Protein AF-A0A960J7N2-F1 (afdb_monomer_lite)

Radius of gyration: 16.02 Å; chains: 1; bounding box: 41×25×44 Å

Structure (mmCIF, N/CA/C/O backbone):
data_AF-A0A960J7N2-F1
#
_entry.id   AF-A0A960J7N2-F1
#
loop_
_atom_site.group_PDB
_atom_site.id
_atom_site.type_symbol
_atom_site.label_atom_id
_atom_site.label_alt_id
_atom_site.label_comp_id
_atom_site.label_asym_id
_atom_site.label_entity_id
_atom_site.label_seq_id
_atom_site.pdbx_PDB_ins_code
_atom_site.Cartn_x
_atom_site.Cartn_y
_atom_site.Cartn_z
_atom_site.occupancy
_atom_site.B_iso_or_equiv
_atom_site.auth_seq_id
_atom_site.auth_comp_id
_atom_site.auth_asym_id
_atom_site.auth_atom_id
_atom_site.pdbx_PDB_model_num
ATOM 1 N N . GLU A 1 1 ? -12.079 1.549 -22.082 1.00 34.19 1 GLU A N 1
ATOM 2 C CA . GLU A 1 1 ? -10.638 1.866 -22.117 1.00 34.19 1 GLU A CA 1
ATOM 3 C C . GLU A 1 1 ? -10.158 2.110 -20.689 1.00 34.19 1 GLU A C 1
ATOM 5 O O . GLU A 1 1 ? -10.505 3.106 -20.062 1.00 34.19 1 GLU A O 1
ATOM 10 N N . SER A 1 2 ? -9.536 1.097 -20.089 1.00 41.75 2 SER A N 1
ATOM 11 C CA . SER A 1 2 ? -9.032 1.125 -18.715 1.00 41.75 2 SER A CA 1
ATOM 12 C C . SER A 1 2 ? -7.658 1.785 -18.716 1.00 41.75 2 SER A C 1
ATOM 14 O O . SER A 1 2 ? -6.730 1.233 -19.296 1.00 41.75 2 SER A O 1
ATOM 16 N N . GLY A 1 3 ? -7.564 2.968 -18.104 1.00 43.56 3 GLY A N 1
ATOM 17 C CA . GLY A 1 3 ? -6.354 3.782 -17.963 1.00 43.56 3 GLY A CA 1
ATOM 18 C C . GLY A 1 3 ? -5.251 3.132 -17.134 1.00 43.56 3 GLY A C 1
ATOM 19 O O . GLY A 1 3 ? -4.901 3.652 -16.086 1.00 43.56 3 GLY A O 1
ATOM 20 N N . GLN A 1 4 ? -4.718 2.017 -17.619 1.00 52.62 4 GLN A N 1
ATOM 21 C CA . GLN A 1 4 ? -3.469 1.441 -17.164 1.00 52.62 4 GLN A CA 1
ATOM 22 C C . GLN A 1 4 ? -2.356 2.389 -17.606 1.00 52.62 4 GLN A C 1
ATOM 24 O O . GLN A 1 4 ? -2.258 2.694 -18.798 1.00 52.62 4 GLN A O 1
ATOM 29 N N . TYR A 1 5 ? -1.545 2.891 -16.672 1.00 55.00 5 TYR A N 1
ATOM 30 C CA . TYR A 1 5 ? -0.361 3.655 -17.059 1.00 55.00 5 TYR A CA 1
ATOM 31 C C . TYR A 1 5 ? 0.444 2.835 -18.068 1.00 55.00 5 TYR A C 1
ATOM 33 O O . TYR A 1 5 ? 0.658 1.636 -17.843 1.00 55.00 5 TYR A O 1
ATOM 41 N N . PRO A 1 6 ? 0.869 3.442 -19.187 1.00 58.47 6 PRO A N 1
ATOM 42 C CA . PRO A 1 6 ? 1.617 2.709 -20.183 1.00 58.47 6 PRO A CA 1
ATOM 43 C C . PRO A 1 6 ? 2.889 2.193 -19.514 1.00 58.47 6 PRO A C 1
ATOM 45 O O . PRO A 1 6 ? 3.569 2.932 -18.801 1.00 58.47 6 PRO A O 1
ATOM 48 N N . ARG A 1 7 ? 3.206 0.911 -19.728 1.00 64.00 7 ARG A N 1
ATOM 49 C CA . ARG A 1 7 ? 4.457 0.270 -19.281 1.00 64.00 7 ARG A CA 1
ATOM 50 C C . ARG A 1 7 ? 5.675 1.162 -19.556 1.00 64.00 7 ARG A C 1
ATOM 52 O O . ARG A 1 7 ? 6.591 1.242 -18.744 1.00 64.00 7 ARG A O 1
ATOM 59 N N . GLU A 1 8 ? 5.600 1.891 -20.661 1.00 64.44 8 GLU A N 1
ATOM 60 C CA . GLU A 1 8 ? 6.521 2.919 -21.132 1.00 64.44 8 GLU A CA 1
ATOM 61 C C . GLU A 1 8 ? 6.863 3.973 -20.064 1.00 64.44 8 GLU A C 1
ATOM 63 O O . GLU A 1 8 ? 8.018 4.359 -19.949 1.00 64.44 8 GLU A O 1
ATOM 68 N N . ALA A 1 9 ? 5.915 4.402 -19.223 1.00 71.00 9 ALA A N 1
ATOM 69 C CA . ALA A 1 9 ? 6.175 5.382 -18.165 1.00 71.00 9 ALA A CA 1
ATOM 70 C C . ALA A 1 9 ? 7.120 4.830 -17.084 1.00 71.00 9 ALA A C 1
ATOM 72 O O . ALA A 1 9 ? 8.058 5.512 -16.675 1.00 71.00 9 ALA A O 1
ATOM 73 N N . VAL A 1 10 ? 6.917 3.577 -16.659 1.00 74.19 10 VAL A N 1
ATOM 74 C CA . VAL A 1 10 ? 7.822 2.891 -15.718 1.00 74.19 10 VAL A CA 1
ATOM 75 C C . VAL A 1 10 ? 9.177 2.633 -16.377 1.00 74.19 10 VAL A C 1
ATOM 77 O O . VAL A 1 10 ? 10.215 2.736 -15.730 1.00 74.19 10 VAL A O 1
ATOM 80 N N . GLU A 1 11 ? 9.187 2.325 -17.672 1.00 72.62 11 GLU A N 1
ATOM 81 C CA . GLU A 1 11 ? 10.415 2.073 -18.429 1.00 72.62 11 GLU A CA 1
ATOM 82 C C . GLU A 1 11 ? 11.271 3.325 -18.608 1.00 72.62 11 GLU A C 1
ATOM 84 O O . GLU A 1 11 ? 12.485 3.247 -18.430 1.00 72.62 11 GLU A O 1
ATOM 89 N N . VAL A 1 12 ? 10.651 4.472 -18.890 1.00 76.88 12 VAL A N 1
ATOM 90 C CA . VAL A 1 12 ? 11.330 5.771 -18.941 1.00 76.88 12 VAL A CA 1
ATOM 91 C C . VAL A 1 12 ? 11.815 6.176 -17.552 1.00 76.88 12 VAL A C 1
ATOM 93 O O . VAL A 1 12 ? 12.965 6.582 -17.405 1.00 76.88 12 VAL A O 1
ATOM 96 N N . PHE A 1 13 ? 10.975 6.026 -16.522 1.00 79.19 13 PHE A N 1
ATOM 97 C CA . PHE A 1 13 ? 11.344 6.353 -15.143 1.00 79.19 13 PHE A CA 1
ATOM 98 C C . PHE A 1 13 ? 12.545 5.533 -14.646 1.00 79.19 13 PHE A C 1
ATOM 100 O O . PHE A 1 13 ? 13.399 6.050 -13.931 1.00 79.19 13 PHE A O 1
ATOM 107 N N . LEU A 1 14 ? 12.638 4.265 -15.057 1.00 83.50 14 LEU A N 1
ATOM 108 C CA . LEU A 1 14 ? 13.732 3.354 -14.716 1.00 83.50 14 LEU A CA 1
ATOM 109 C C . LEU A 1 14 ? 14.778 3.236 -15.839 1.00 83.50 14 LEU A C 1
ATOM 111 O O . LEU A 1 14 ? 15.465 2.214 -15.932 1.00 83.50 14 LEU A O 1
ATOM 115 N N . ALA A 1 15 ? 14.930 4.236 -16.707 1.00 80.81 15 ALA A N 1
ATOM 116 C CA . ALA A 1 15 ? 16.040 4.302 -17.656 1.00 80.81 15 ALA A CA 1
ATOM 117 C C . ALA A 1 15 ? 17.327 4.793 -16.961 1.00 80.81 15 ALA A C 1
ATOM 119 O O . ALA A 1 15 ? 17.278 5.526 -15.977 1.00 80.81 15 ALA A O 1
ATOM 120 N N . GLY A 1 16 ? 18.499 4.378 -17.447 1.00 79.94 16 GLY A N 1
ATOM 121 C CA . GLY A 1 16 ? 19.777 4.774 -16.850 1.00 79.94 16 GLY A CA 1
ATOM 122 C C . GLY A 1 16 ? 20.976 4.004 -17.417 1.00 79.94 16 GLY A C 1
ATOM 123 O O . GLY A 1 16 ? 20.786 2.874 -17.876 1.00 79.94 16 GLY A O 1
ATOM 124 N N . PRO A 1 17 ? 22.181 4.607 -17.412 1.00 73.56 17 PRO A N 1
ATOM 125 C CA . PRO A 1 17 ? 23.336 4.082 -18.144 1.00 73.56 17 PRO A CA 1
ATOM 126 C C . PRO A 1 17 ? 24.180 3.036 -17.393 1.00 73.56 17 PRO A C 1
ATOM 128 O O . PRO A 1 17 ? 24.824 2.230 -18.053 1.00 73.56 17 PRO A O 1
ATOM 131 N N . GLU A 1 18 ? 24.208 3.044 -16.056 1.00 76.06 18 GLU A N 1
ATOM 132 C CA . GLU A 1 18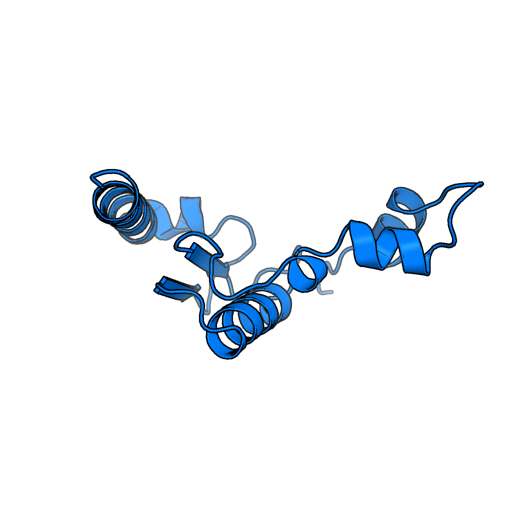 ? 25.184 2.247 -15.281 1.00 76.06 18 GLU A CA 1
ATOM 133 C C . GLU A 1 18 ? 24.645 0.897 -14.795 1.00 76.06 18 GLU A C 1
ATOM 135 O O . GLU A 1 18 ? 25.312 -0.124 -14.925 1.00 76.06 18 GLU A O 1
ATOM 140 N N . GLU A 1 19 ? 23.425 0.874 -14.259 1.00 82.38 19 GLU A N 1
ATOM 141 C CA . GLU A 1 19 ? 22.761 -0.367 -13.848 1.00 82.38 19 GLU A CA 1
ATOM 142 C C . GLU A 1 19 ? 21.983 -0.985 -15.015 1.00 82.38 19 GLU A C 1
ATOM 144 O O . GLU A 1 19 ? 21.542 -0.301 -15.946 1.00 82.38 19 GLU A O 1
ATOM 149 N N . THR A 1 20 ? 21.726 -2.285 -14.958 1.00 87.19 20 THR A N 1
ATOM 150 C CA . THR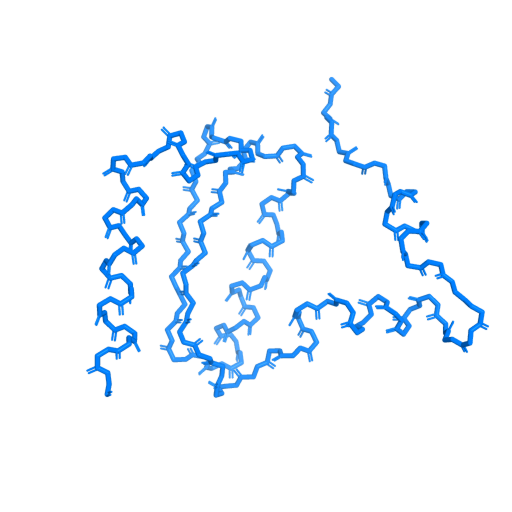 A 1 20 ? 20.710 -2.878 -15.826 1.00 87.19 20 THR A CA 1
ATOM 151 C C . THR A 1 20 ? 19.321 -2.387 -15.412 1.00 87.19 20 THR A C 1
ATOM 153 O O . THR A 1 20 ? 19.057 -2.038 -14.257 1.00 87.19 20 THR A O 1
ATOM 156 N N . ARG A 1 21 ? 18.380 -2.374 -16.360 1.00 83.50 21 ARG A N 1
ATOM 157 C CA . ARG A 1 21 ? 16.976 -2.057 -16.058 1.00 83.50 21 ARG A CA 1
ATOM 158 C C . ARG A 1 21 ? 16.402 -2.996 -14.994 1.00 83.50 21 ARG A C 1
ATOM 160 O O . ARG A 1 21 ? 15.660 -2.539 -14.132 1.00 83.50 21 ARG A O 1
ATOM 167 N N . ASP A 1 22 ? 16.774 -4.273 -15.025 1.00 85.81 22 ASP A N 1
ATOM 168 C CA . ASP A 1 22 ? 16.291 -5.266 -14.065 1.00 85.81 22 ASP A CA 1
ATOM 169 C C . ASP A 1 22 ? 16.827 -5.012 -12.652 1.00 85.81 22 ASP A C 1
ATOM 171 O O . ASP A 1 22 ? 16.094 -5.179 -11.680 1.00 85.81 22 ASP A O 1
ATOM 175 N N . GLU A 1 23 ? 18.079 -4.568 -12.513 1.00 89.69 23 GLU A N 1
ATOM 176 C CA . GLU A 1 23 ? 18.634 -4.143 -11.220 1.00 89.69 23 GLU A CA 1
ATOM 177 C C . GLU A 1 23 ? 17.880 -2.943 -10.656 1.00 89.69 23 GLU A C 1
ATOM 179 O O . GLU A 1 23 ? 17.478 -2.971 -9.490 1.00 89.69 23 GLU A O 1
ATOM 184 N N . ARG A 1 24 ? 17.589 -1.942 -11.493 1.00 89.19 24 ARG A N 1
ATOM 185 C CA . ARG A 1 24 ? 16.775 -0.791 -11.083 1.00 89.19 24 ARG A CA 1
ATOM 186 C C . ARG A 1 24 ? 15.353 -1.190 -10.708 1.00 89.19 24 ARG A C 1
ATOM 188 O O . ARG A 1 24 ? 14.844 -0.713 -9.701 1.00 89.19 24 ARG A O 1
ATOM 195 N N . MET A 1 25 ? 14.725 -2.087 -11.469 1.00 88.38 25 MET A N 1
ATOM 196 C CA . MET A 1 25 ? 13.396 -2.618 -11.150 1.00 88.38 25 MET A CA 1
ATOM 197 C C . MET A 1 25 ? 13.378 -3.355 -9.809 1.00 88.38 25 MET A C 1
ATOM 199 O O . MET A 1 25 ? 12.461 -3.141 -9.020 1.00 88.38 25 MET A O 1
ATOM 203 N N . ARG A 1 26 ? 14.393 -4.181 -9.519 1.00 91.75 26 ARG A N 1
ATOM 204 C CA . ARG A 1 26 ? 14.521 -4.846 -8.213 1.00 91.75 26 ARG A CA 1
ATOM 205 C C . ARG A 1 26 ? 14.692 -3.824 -7.092 1.00 91.75 26 ARG A C 1
ATOM 207 O O . ARG A 1 26 ? 13.923 -3.837 -6.144 1.00 91.75 26 ARG A O 1
ATOM 214 N N . ARG A 1 27 ? 15.628 -2.882 -7.228 1.00 91.88 27 ARG A N 1
ATOM 215 C CA . ARG A 1 27 ? 15.863 -1.836 -6.216 1.00 91.88 27 ARG A CA 1
ATOM 216 C C . ARG A 1 27 ? 14.658 -0.921 -5.980 1.00 91.88 27 ARG A C 1
ATOM 218 O O . ARG A 1 27 ? 14.477 -0.429 -4.875 1.00 91.88 27 ARG A O 1
ATOM 225 N N . ALA A 1 28 ? 13.850 -0.667 -7.005 1.00 91.81 28 ALA A N 1
ATOM 226 C CA . ALA A 1 28 ? 12.646 0.152 -6.883 1.00 91.81 28 ALA A CA 1
A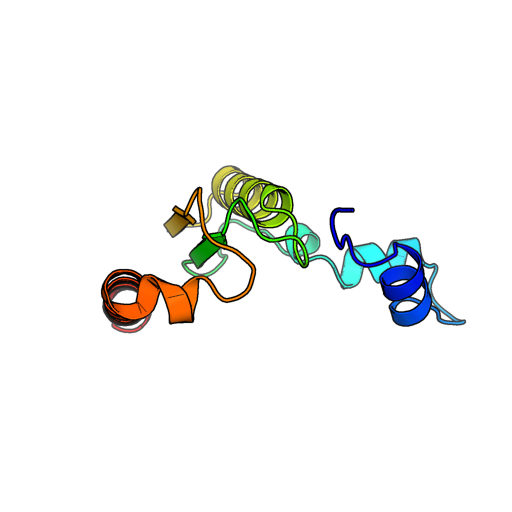TOM 227 C C . ALA A 1 28 ? 11.452 -0.614 -6.287 1.00 91.81 28 ALA A C 1
ATOM 229 O O . ALA A 1 28 ? 10.476 0.007 -5.872 1.00 91.81 28 ALA A O 1
ATOM 230 N N . SER A 1 29 ? 11.498 -1.948 -6.264 1.00 94.12 29 SER A N 1
ATOM 231 C CA . SER A 1 29 ? 10.391 -2.776 -5.797 1.00 94.12 29 SER A CA 1
ATOM 232 C C . SER A 1 29 ? 10.410 -2.924 -4.271 1.00 94.12 29 SER A C 1
ATOM 234 O O . SER A 1 29 ? 11.370 -3.476 -3.730 1.00 94.12 29 SER A O 1
ATOM 236 N N . PRO A 1 30 ? 9.333 -2.551 -3.551 1.00 95.75 30 PRO A N 1
ATOM 237 C CA . PRO A 1 30 ? 9.229 -2.799 -2.111 1.00 95.75 30 PRO A CA 1
ATOM 238 C C . PRO A 1 30 ? 9.340 -4.284 -1.742 1.00 95.75 30 PRO A C 1
ATOM 240 O O . PRO A 1 30 ? 9.805 -4.615 -0.655 1.00 95.75 30 PRO A O 1
ATOM 243 N N . LEU A 1 31 ? 8.968 -5.189 -2.659 1.00 97.12 31 LEU A N 1
ATOM 244 C CA . LEU A 1 31 ? 9.066 -6.640 -2.458 1.00 97.12 31 LEU A CA 1
ATOM 245 C C . LEU A 1 31 ? 10.502 -7.109 -2.213 1.00 97.12 31 LEU A C 1
ATOM 247 O O . LEU A 1 31 ? 10.705 -8.109 -1.533 1.00 97.12 31 LEU A O 1
ATOM 251 N N . THR A 1 32 ? 11.500 -6.397 -2.741 1.00 97.69 32 THR A N 1
ATOM 252 C CA . THR A 1 32 ? 12.917 -6.733 -2.545 1.00 97.69 32 THR A CA 1
ATOM 253 C C . THR A 1 32 ? 13.372 -6.556 -1.097 1.00 97.69 32 THR A C 1
ATOM 255 O O . THR A 1 32 ? 14.367 -7.155 -0.699 1.00 97.69 32 THR A O 1
ATOM 258 N N . TYR A 1 33 ? 12.637 -5.783 -0.299 1.00 97.31 33 TYR A N 1
ATOM 259 C CA . TYR A 1 33 ? 13.007 -5.427 1.070 1.00 97.31 33 TYR A CA 1
ATOM 260 C C . TYR A 1 33 ? 12.072 -6.031 2.120 1.00 97.31 33 TYR A C 1
ATOM 262 O O . TYR A 1 33 ? 12.102 -5.628 3.277 1.00 97.31 33 TYR A O 1
ATOM 270 N N . VAL A 1 34 ? 11.223 -6.983 1.737 1.00 98.06 34 VAL A N 1
ATOM 271 C CA . VAL A 1 34 ? 10.334 -7.673 2.674 1.00 98.06 34 VAL A CA 1
ATOM 272 C C . VAL A 1 34 ? 11.137 -8.621 3.572 1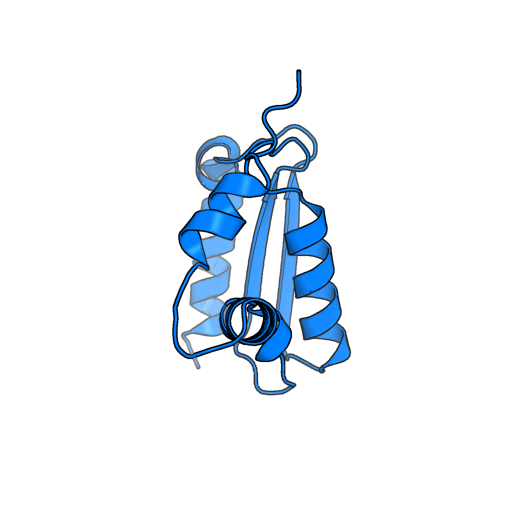.00 98.06 34 VAL A C 1
ATOM 274 O O . VAL A 1 34 ? 11.923 -9.431 3.086 1.00 98.06 34 VAL A O 1
ATOM 277 N N . HIS A 1 35 ? 10.915 -8.539 4.886 1.00 97.75 35 HIS A N 1
ATOM 278 C CA . HIS A 1 35 ? 11.530 -9.407 5.895 1.00 97.75 35 HIS A CA 1
ATOM 279 C C . HIS A 1 35 ? 10.657 -9.504 7.162 1.00 97.75 35 HIS A C 1
ATOM 281 O O . HIS A 1 35 ? 9.724 -8.721 7.336 1.00 97.75 35 HIS A O 1
ATOM 287 N N . ALA A 1 36 ? 10.972 -10.444 8.062 1.00 97.38 36 ALA A N 1
ATOM 288 C CA . ALA A 1 36 ? 10.206 -10.698 9.292 1.00 97.38 36 ALA A CA 1
ATOM 289 C C . ALA A 1 36 ? 10.136 -9.481 10.232 1.00 97.38 36 ALA A C 1
ATOM 291 O O . ALA A 1 36 ? 9.089 -9.182 10.800 1.00 97.38 36 ALA A O 1
ATOM 292 N N . ASP A 1 37 ? 11.241 -8.741 10.349 1.00 96.81 37 ASP A N 1
ATOM 293 C CA . ASP A 1 37 ? 11.320 -7.547 11.204 1.00 96.81 37 ASP A CA 1
ATOM 294 C C . ASP A 1 37 ? 10.731 -6.280 10.558 1.00 96.81 37 ASP A C 1
ATOM 296 O O . ASP A 1 37 ? 10.981 -5.167 11.026 1.00 96.81 37 ASP A O 1
ATOM 300 N N . ALA A 1 38 ? 10.006 -6.408 9.442 1.00 96.31 38 ALA A N 1
ATOM 301 C CA . ALA A 1 38 ? 9.372 -5.260 8.814 1.00 96.31 38 ALA A CA 1
ATOM 302 C C . ALA A 1 38 ? 8.362 -4.630 9.797 1.00 96.31 38 ALA A C 1
ATOM 304 O O . ALA A 1 38 ? 7.705 -5.356 10.556 1.00 96.31 38 ALA A O 1
ATOM 305 N N . PRO A 1 39 ? 8.229 -3.290 9.822 1.00 95.38 39 PRO A N 1
ATOM 306 C CA . PRO A 1 39 ? 7.289 -2.632 10.723 1.00 95.38 39 PRO A CA 1
ATOM 307 C C . PRO A 1 39 ? 5.846 -3.080 10.427 1.00 95.38 39 PRO A C 1
ATOM 309 O O . PRO A 1 39 ? 5.583 -3.632 9.359 1.00 95.38 39 PRO A O 1
ATOM 312 N N . PRO A 1 40 ? 4.882 -2.833 11.330 1.00 96.69 40 PRO A N 1
ATOM 313 C CA . PRO A 1 40 ? 3.469 -3.024 11.019 1.00 96.69 40 PRO A CA 1
ATOM 314 C C . PRO A 1 40 ? 3.063 -2.301 9.725 1.00 96.69 40 PRO A C 1
ATOM 316 O O . PRO A 1 40 ? 3.544 -1.199 9.454 1.00 96.69 40 PRO A O 1
ATOM 319 N N . PHE A 1 41 ? 2.132 -2.879 8.961 1.00 97.94 41 PHE A N 1
ATOM 320 C CA . PHE A 1 41 ? 1.565 -2.270 7.753 1.00 97.94 41 PHE A CA 1
ATOM 321 C C . PHE A 1 41 ? 0.038 -2.194 7.806 1.00 97.94 41 PHE A C 1
ATOM 323 O O . PHE A 1 41 ? -0.644 -3.162 8.151 1.00 97.94 41 PHE A O 1
ATOM 330 N N . LEU A 1 42 ? -0.495 -1.057 7.357 1.00 98.25 42 LEU A N 1
ATOM 331 C CA . LEU A 1 42 ? -1.879 -0.896 6.923 1.00 98.25 42 LEU A CA 1
ATOM 332 C C . LEU A 1 42 ? -1.883 -0.537 5.434 1.00 98.25 42 LEU A C 1
ATOM 334 O O . LEU A 1 42 ? -1.370 0.507 5.040 1.00 98.25 42 LEU A O 1
ATOM 338 N N . LEU A 1 43 ? -2.479 -1.401 4.620 1.00 98.38 43 LEU A N 1
ATOM 339 C CA . LEU A 1 43 ? -2.643 -1.234 3.180 1.00 98.38 43 LEU A CA 1
ATOM 340 C C . LEU A 1 43 ? -4.118 -0.951 2.878 1.00 98.38 43 LEU A C 1
ATOM 342 O O . LEU A 1 43 ? -4.992 -1.720 3.281 1.00 98.38 43 LEU A O 1
ATOM 346 N N . ILE A 1 44 ? -4.395 0.141 2.168 1.00 98.56 44 ILE A N 1
ATOM 347 C CA . ILE A 1 44 ? -5.743 0.563 1.765 1.00 98.56 44 ILE A CA 1
ATOM 348 C C . ILE A 1 44 ? -5.740 0.708 0.246 1.00 98.56 44 ILE A C 1
ATOM 350 O O . ILE A 1 44 ? -4.962 1.501 -0.279 1.00 98.56 44 ILE A O 1
ATOM 354 N N . HIS A 1 45 ? -6.594 -0.040 -0.456 1.00 98.56 45 HIS A N 1
ATOM 355 C CA . HIS A 1 45 ? -6.598 -0.057 -1.921 1.00 98.56 45 HIS A CA 1
ATOM 356 C C . HIS A 1 45 ? -8.013 -0.163 -2.501 1.00 98.56 45 HIS A C 1
ATOM 358 O O . HIS A 1 45 ? -8.875 -0.847 -1.950 1.00 98.56 45 HIS A O 1
ATOM 364 N N . GLY A 1 46 ? -8.254 0.504 -3.628 1.00 98.19 46 GLY A N 1
ATOM 365 C CA . GLY A 1 46 ? -9.498 0.389 -4.390 1.00 98.19 46 GLY A CA 1
ATOM 366 C C . GLY A 1 46 ? -9.381 -0.681 -5.477 1.00 98.19 46 GLY A C 1
ATOM 367 O O . GLY A 1 46 ? -8.424 -0.672 -6.247 1.00 98.19 46 GLY A O 1
ATOM 368 N N . ASN A 1 47 ? -10.327 -1.617 -5.573 1.00 97.69 47 ASN A N 1
ATOM 369 C CA . ASN A 1 47 ? -10.277 -2.679 -6.590 1.00 97.69 47 ASN A CA 1
ATOM 370 C C . ASN A 1 47 ? -10.497 -2.136 -8.016 1.00 97.69 47 ASN A C 1
ATOM 372 O O . ASN A 1 47 ? -9.991 -2.692 -8.988 1.00 97.69 47 ASN A O 1
ATOM 376 N N . ALA A 1 48 ? -11.211 -1.015 -8.144 1.00 96.38 48 ALA A N 1
ATOM 377 C CA . ALA A 1 48 ? -11.428 -0.323 -9.410 1.00 96.38 48 ALA A CA 1
ATOM 378 C C . ALA A 1 48 ? -10.324 0.709 -9.729 1.00 96.38 48 ALA A C 1
ATOM 380 O O . ALA A 1 48 ? -10.495 1.532 -10.636 1.00 96.38 48 ALA A O 1
ATOM 381 N N . ASP A 1 49 ? -9.196 0.692 -9.006 1.00 95.88 49 ASP A N 1
ATOM 382 C CA . ASP A 1 49 ? -8.052 1.557 -9.285 1.00 95.88 49 ASP A CA 1
ATOM 383 C C . ASP A 1 49 ? -7.427 1.215 -10.649 1.00 95.88 49 ASP A C 1
ATOM 385 O O . ASP A 1 49 ? -6.890 0.131 -10.882 1.00 95.88 49 ASP A O 1
ATOM 389 N N . LYS A 1 50 ? -7.521 2.173 -11.576 1.00 92.25 50 LYS A N 1
ATOM 390 C CA . LYS A 1 50 ? -6.953 2.070 -12.926 1.00 92.25 50 LYS A CA 1
ATOM 391 C C . LYS A 1 50 ? -5.489 2.512 -12.968 1.00 92.25 50 LYS A C 1
ATOM 393 O O . LYS A 1 50 ? -4.753 2.053 -13.834 1.00 92.25 50 LYS A O 1
ATOM 398 N N . ALA A 1 51 ? -5.078 3.361 -12.029 1.00 91.12 51 ALA A N 1
ATOM 399 C CA . ALA A 1 51 ? -3.721 3.866 -11.900 1.00 91.12 51 ALA A CA 1
ATOM 400 C C . ALA A 1 51 ? -2.793 2.786 -11.330 1.00 91.12 51 ALA A C 1
ATOM 402 O O . ALA A 1 51 ? -1.760 2.477 -11.920 1.00 91.12 51 ALA A O 1
ATOM 403 N N . VAL A 1 52 ? -3.175 2.162 -10.216 1.00 92.50 52 VAL A N 1
ATOM 404 C CA . VAL A 1 52 ? -2.386 1.093 -9.593 1.00 92.50 52 VAL A CA 1
ATOM 405 C C . VAL A 1 52 ? -3.257 -0.148 -9.408 1.00 92.50 52 VAL A C 1
ATOM 407 O O . VAL A 1 52 ? -4.153 -0.136 -8.567 1.00 92.50 52 VAL A O 1
ATOM 410 N N . PRO A 1 53 ? -2.998 -1.247 -10.142 1.00 94.69 53 PRO A N 1
ATOM 411 C CA . PRO A 1 53 ? -3.784 -2.469 -10.006 1.00 94.69 53 PRO A CA 1
ATOM 412 C C . PRO A 1 53 ? -3.758 -3.025 -8.577 1.00 94.69 53 PRO A C 1
ATOM 414 O O . PRO A 1 53 ? -2.690 -3.138 -7.972 1.00 94.69 53 PRO A O 1
ATOM 417 N N . VAL A 1 54 ? -4.914 -3.471 -8.073 1.00 97.38 54 VAL A N 1
ATOM 418 C CA . VAL A 1 54 ? -5.058 -4.043 -6.717 1.00 97.38 54 VAL A CA 1
ATOM 419 C C . VAL A 1 54 ? -4.127 -5.234 -6.451 1.00 97.38 54 VAL A C 1
ATOM 421 O O . VAL A 1 54 ? -3.746 -5.496 -5.309 1.00 97.38 54 VAL A O 1
ATOM 424 N N . SER A 1 55 ? -3.707 -5.941 -7.506 1.00 97.00 55 SER A N 1
ATOM 425 C CA . SER A 1 55 ? -2.758 -7.052 -7.413 1.00 97.00 55 SER A CA 1
ATOM 426 C C . SER A 1 55 ? -1.423 -6.648 -6.787 1.00 97.00 55 SER A C 1
ATOM 428 O O . SER A 1 55 ? -0.800 -7.484 -6.141 1.00 97.00 55 SER A O 1
ATOM 430 N N . GLN A 1 56 ? -1.011 -5.380 -6.902 1.00 96.75 56 GLN A N 1
ATOM 431 C CA . GLN A 1 56 ? 0.185 -4.861 -6.230 1.00 96.75 56 GLN A CA 1
ATOM 432 C C . GLN A 1 56 ? 0.038 -4.910 -4.702 1.00 96.75 56 GLN A C 1
ATOM 434 O O . GLN A 1 56 ? 0.932 -5.397 -4.011 1.00 96.75 56 GLN A O 1
ATOM 439 N N . ALA A 1 57 ? -1.114 -4.483 -4.170 1.00 98.06 57 ALA A N 1
ATOM 440 C CA . ALA A 1 57 ? -1.396 -4.533 -2.736 1.00 98.06 57 ALA A CA 1
ATOM 441 C C . ALA A 1 57 ? -1.536 -5.976 -2.229 1.00 98.06 57 ALA A C 1
ATOM 443 O O . ALA A 1 57 ? -0.998 -6.311 -1.173 1.00 98.06 57 ALA A O 1
ATOM 444 N N . LEU A 1 58 ? -2.212 -6.842 -2.997 1.00 98.38 58 LEU A N 1
ATOM 445 C CA . LEU A 1 58 ? -2.360 -8.264 -2.666 1.00 98.38 58 LEU A CA 1
ATOM 446 C C . LEU A 1 58 ? -1.001 -8.974 -2.604 1.00 98.38 58 LEU A C 1
ATOM 448 O O . LEU A 1 58 ? -0.728 -9.681 -1.635 1.00 98.38 58 LEU A O 1
ATOM 452 N N . LEU A 1 59 ? -0.142 -8.753 -3.604 1.00 98.44 59 LEU A N 1
ATOM 453 C CA . LEU A 1 59 ? 1.188 -9.355 -3.682 1.00 98.44 59 LEU A CA 1
ATOM 454 C C . LEU A 1 59 ? 2.087 -8.896 -2.529 1.00 98.44 59 LEU A C 1
ATOM 456 O O . LEU A 1 59 ? 2.740 -9.720 -1.895 1.00 98.44 59 LEU A O 1
ATOM 460 N N . PHE A 1 60 ? 2.092 -7.597 -2.218 1.00 98.56 60 PHE A N 1
ATOM 461 C CA . PHE A 1 60 ? 2.905 -7.062 -1.126 1.00 98.56 60 PHE A CA 1
ATOM 462 C C . PHE A 1 60 ? 2.428 -7.547 0.248 1.00 98.56 60 PHE A C 1
ATOM 464 O O . PHE A 1 60 ? 3.243 -7.962 1.070 1.00 98.56 60 PHE A O 1
ATOM 471 N N . ALA A 1 61 ? 1.111 -7.580 0.479 1.00 98.69 61 ALA A N 1
ATOM 472 C CA . ALA A 1 61 ? 0.544 -8.110 1.717 1.00 98.69 61 ALA A CA 1
ATOM 473 C C . ALA A 1 61 ? 0.868 -9.598 1.914 1.00 98.69 61 ALA A C 1
ATOM 475 O O . ALA A 1 61 ? 1.187 -10.011 3.029 1.00 98.69 61 ALA A O 1
ATOM 476 N N . ALA A 1 62 ? 0.779 -10.399 0.847 1.00 98.56 62 ALA A N 1
ATOM 477 C CA . ALA A 1 62 ? 1.133 -11.814 0.881 1.00 98.56 62 ALA A CA 1
ATOM 478 C C . ALA A 1 62 ? 2.617 -12.003 1.212 1.00 98.56 62 ALA A C 1
ATOM 480 O O . ALA A 1 62 ? 2.928 -12.701 2.173 1.00 98.56 62 ALA A O 1
ATOM 481 N N . ALA A 1 63 ? 3.510 -11.296 0.513 1.00 98.62 63 ALA A N 1
ATOM 482 C CA . ALA A 1 63 ? 4.947 -11.371 0.761 1.00 98.62 63 ALA A CA 1
ATOM 483 C C . ALA A 1 63 ? 5.309 -11.000 2.210 1.00 98.62 63 ALA A C 1
ATOM 485 O O . ALA A 1 63 ? 6.059 -11.727 2.859 1.00 98.62 63 ALA A O 1
ATOM 486 N N . LEU A 1 64 ? 4.754 -9.905 2.750 1.00 98.69 64 LEU A N 1
ATOM 487 C CA . LEU A 1 64 ? 4.984 -9.500 4.144 1.00 98.69 64 LEU A CA 1
ATOM 488 C C . LEU A 1 64 ? 4.550 -10.589 5.136 1.00 98.69 64 LEU A C 1
ATOM 490 O O . LEU A 1 64 ? 5.275 -10.891 6.084 1.00 98.69 64 LEU A O 1
ATOM 494 N N . ARG A 1 65 ? 3.379 -11.197 4.913 1.00 98.31 65 ARG A N 1
ATOM 495 C CA . ARG A 1 65 ? 2.854 -12.273 5.769 1.00 98.31 65 ARG A CA 1
ATOM 496 C C . ARG A 1 65 ? 3.704 -13.536 5.683 1.00 98.31 65 ARG A C 1
ATOM 498 O O . ARG A 1 65 ? 4.019 -14.115 6.716 1.00 98.31 65 ARG A O 1
ATOM 505 N N . GLU A 1 66 ? 4.092 -13.941 4.478 1.00 98.38 66 GLU A N 1
ATOM 506 C CA . GLU A 1 66 ? 4.955 -15.105 4.245 1.00 98.38 66 GLU A CA 1
ATOM 507 C C . GLU A 1 66 ? 6.337 -14.931 4.880 1.00 98.38 66 GLU A C 1
ATOM 509 O O . GLU A 1 66 ? 6.882 -15.879 5.441 1.00 98.38 66 GLU A O 1
ATOM 514 N N . ALA A 1 67 ? 6.878 -13.711 4.861 1.00 98.12 67 ALA A N 1
ATOM 515 C CA . ALA A 1 67 ? 8.140 -13.387 5.513 1.00 98.12 67 ALA A CA 1
ATOM 516 C C . ALA A 1 67 ? 8.048 -13.302 7.046 1.00 98.12 67 ALA A C 1
ATOM 518 O O . ALA A 1 67 ? 9.080 -13.176 7.697 1.00 98.12 67 ALA A O 1
ATOM 519 N N . GLY A 1 68 ? 6.846 -13.373 7.628 1.00 97.62 68 GLY A N 1
ATOM 520 C CA . GLY A 1 68 ? 6.637 -13.347 9.076 1.00 97.62 68 GLY A CA 1
ATOM 521 C C . GLY A 1 68 ? 6.534 -11.950 9.691 1.00 97.62 68 GLY A C 1
ATOM 522 O O . GLY A 1 68 ? 6.763 -11.812 10.891 1.00 97.62 68 GLY A O 1
ATOM 523 N N . ALA A 1 69 ? 6.190 -10.921 8.906 1.00 97.06 69 ALA A N 1
ATOM 524 C CA . ALA A 1 69 ? 5.953 -9.578 9.436 1.00 97.06 69 ALA A CA 1
ATOM 525 C C . ALA A 1 69 ? 4.848 -9.588 10.508 1.00 97.06 69 ALA A C 1
ATOM 527 O O . ALA A 1 69 ? 3.799 -10.215 10.338 1.00 97.06 69 ALA A O 1
ATOM 528 N N . GLN A 1 70 ? 5.080 -8.868 11.610 1.00 91.31 70 GLN A N 1
ATOM 529 C CA . GLN A 1 70 ? 4.267 -8.982 12.829 1.00 91.31 70 GLN A CA 1
ATOM 530 C C . GLN A 1 70 ? 2.795 -8.588 12.640 1.00 91.31 70 GLN A C 1
ATOM 532 O O . GLN A 1 70 ? 1.915 -9.199 13.244 1.00 91.31 70 GLN A O 1
ATOM 537 N N . GLU A 1 71 ? 2.509 -7.565 11.831 1.00 95.12 71 GLU A N 1
ATOM 538 C CA . GLU A 1 71 ? 1.143 -7.085 11.611 1.00 95.12 71 GLU A CA 1
ATOM 539 C C . GLU A 1 71 ? 0.969 -6.539 10.190 1.00 95.12 71 GLU A C 1
ATOM 541 O O . GLU A 1 71 ? 1.642 -5.594 9.783 1.00 95.12 71 GLU A O 1
ATOM 546 N N . VAL A 1 72 ? 0.032 -7.123 9.435 1.00 98.00 72 VAL A N 1
ATOM 547 C CA . VAL A 1 72 ? -0.278 -6.723 8.054 1.00 98.00 72 VAL A CA 1
ATOM 548 C C . VAL A 1 72 ? -1.790 -6.660 7.860 1.00 98.00 72 VAL A C 1
ATOM 550 O O . VAL A 1 72 ? -2.460 -7.682 7.644 1.00 98.00 72 VAL A O 1
ATOM 553 N N . ARG A 1 73 ? -2.338 -5.445 7.903 1.00 98.12 73 ARG A N 1
ATOM 554 C CA . ARG A 1 73 ? -3.760 -5.166 7.676 1.00 98.12 73 ARG A CA 1
ATOM 555 C C . ARG A 1 73 ? -3.975 -4.732 6.232 1.00 98.12 73 ARG A C 1
ATOM 557 O O . ARG A 1 73 ? -3.273 -3.856 5.741 1.00 98.12 73 ARG A O 1
ATOM 564 N N . LEU A 1 74 ? 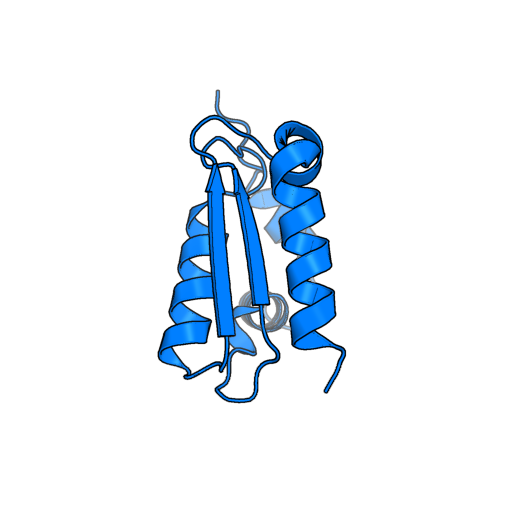-4.947 -5.343 5.558 1.00 98.44 74 LEU A N 1
ATOM 565 C CA . LEU A 1 74 ? -5.284 -5.045 4.167 1.00 98.44 74 LEU A CA 1
ATOM 566 C C . LEU A 1 74 ? -6.777 -4.742 4.058 1.00 98.44 74 LEU A C 1
ATOM 568 O O . LEU A 1 74 ? -7.599 -5.569 4.445 1.00 98.44 74 LEU A O 1
ATOM 572 N N . MET A 1 75 ? -7.106 -3.573 3.518 1.00 98.50 75 MET A N 1
ATOM 573 C CA . MET A 1 75 ? -8.468 -3.116 3.266 1.00 98.50 75 MET A CA 1
ATOM 574 C C . MET A 1 75 ? -8.643 -2.883 1.767 1.00 98.50 75 MET A C 1
ATOM 576 O O . MET A 1 75 ? -8.013 -1.989 1.202 1.00 98.50 75 MET A O 1
ATOM 580 N N . ILE A 1 76 ? -9.496 -3.692 1.138 1.00 98.44 76 ILE A N 1
ATOM 581 C CA . ILE A 1 76 ? -9.851 -3.565 -0.278 1.00 98.44 76 ILE A CA 1
ATOM 582 C C . ILE A 1 76 ? -11.280 -3.041 -0.389 1.00 98.44 76 ILE A C 1
ATOM 584 O O . ILE A 1 76 ? -12.181 -3.557 0.269 1.00 98.44 76 ILE A O 1
ATOM 588 N N . PHE A 1 77 ? -11.476 -2.026 -1.225 1.00 98.19 77 PHE A N 1
ATOM 589 C CA . PHE A 1 77 ? -12.782 -1.430 -1.493 1.00 98.19 77 PHE A CA 1
ATOM 590 C C . PHE A 1 77 ? -13.186 -1.705 -2.943 1.00 98.19 77 PHE A C 1
ATOM 592 O O . PHE A 1 77 ? -12.600 -1.149 -3.872 1.00 98.19 77 PHE A O 1
ATOM 599 N N . ASP A 1 78 ? -14.184 -2.569 -3.140 1.00 96.12 78 ASP A N 1
ATOM 600 C CA . ASP A 1 78 ? -14.489 -3.154 -4.454 1.00 96.12 78 ASP A CA 1
ATOM 601 C C . ASP A 1 78 ? -14.887 -2.135 -5.532 1.00 96.12 78 ASP A C 1
ATOM 603 O O . ASP A 1 78 ? -14.501 -2.275 -6.691 1.00 96.12 78 ASP A O 1
ATOM 607 N N . ALA A 1 79 ? -15.640 -1.099 -5.163 1.00 95.69 79 ALA A N 1
ATOM 608 C CA . ALA A 1 79 ? -16.136 -0.092 -6.103 1.00 95.69 79 ALA A CA 1
ATOM 609 C C . ALA A 1 79 ? -15.221 1.140 -6.239 1.00 95.69 79 ALA A C 1
ATOM 611 O O . ALA A 1 79 ? -15.511 2.033 -7.034 1.00 95.69 79 ALA A O 1
ATOM 612 N N . GLU A 1 80 ? -14.132 1.209 -5.470 1.00 97.56 80 GLU A N 1
ATOM 613 C CA . GLU A 1 80 ? -13.324 2.421 -5.327 1.00 97.56 80 GLU A CA 1
ATOM 614 C C . GLU A 1 80 ? -12.083 2.421 -6.218 1.00 97.56 80 GLU A C 1
ATOM 616 O O . GLU A 1 80 ? -11.505 1.376 -6.517 1.00 97.56 80 GLU A O 1
ATOM 621 N N . GLY A 1 81 ? -11.670 3.623 -6.627 1.00 95.94 81 GLY A N 1
ATOM 622 C CA . GLY A 1 81 ? -10.497 3.859 -7.470 1.00 95.94 81 GLY A CA 1
ATOM 623 C C . GLY A 1 81 ? -9.264 4.344 -6.699 1.00 95.94 81 GLY A C 1
ATOM 624 O O . GLY A 1 81 ? -9.118 4.114 -5.502 1.00 95.94 81 GLY A O 1
ATOM 625 N N . HIS A 1 82 ? -8.382 5.071 -7.390 1.00 95.94 82 HIS A N 1
ATOM 626 C CA . HIS A 1 82 ? -7.069 5.487 -6.876 1.00 95.94 82 HIS A CA 1
ATOM 627 C C . HIS A 1 82 ? -7.105 6.320 -5.582 1.00 95.94 82 HIS A C 1
ATOM 629 O O . HIS A 1 82 ? -6.264 6.166 -4.702 1.00 95.94 82 HIS A O 1
ATOM 635 N N . PHE A 1 83 ? -8.110 7.181 -5.424 1.00 96.06 83 PHE A N 1
ATOM 636 C CA . PHE A 1 83 ? -8.253 8.065 -4.261 1.00 96.06 83 PHE A CA 1
ATOM 637 C C . PHE A 1 83 ? -9.136 7.469 -3.152 1.00 96.06 83 PHE A C 1
ATOM 639 O O . PHE A 1 83 ? -9.766 8.210 -2.398 1.00 96.06 83 PHE A O 1
ATOM 646 N N . VAL A 1 84 ? -9.188 6.134 -3.040 1.00 97.19 84 VAL A N 1
ATOM 647 C CA . VAL A 1 84 ? -10.023 5.398 -2.070 1.00 97.19 84 VAL A CA 1
ATOM 648 C C . VAL A 1 84 ? -9.901 5.927 -0.638 1.00 97.19 84 VAL A C 1
ATOM 650 O O . VAL A 1 84 ? -10.896 6.006 0.076 1.00 97.19 84 VAL A O 1
ATOM 653 N N . PHE A 1 85 ? -8.704 6.341 -0.213 1.00 92.25 85 PHE A N 1
ATOM 654 C CA . PHE A 1 85 ? -8.482 6.820 1.150 1.00 92.25 85 PHE A CA 1
ATOM 655 C C . PHE A 1 85 ? -9.253 8.112 1.450 1.00 92.25 85 PHE A C 1
ATOM 657 O O . PHE A 1 85 ? -9.695 8.285 2.580 1.00 92.25 85 PHE A O 1
ATOM 664 N N . GLU A 1 86 ? -9.453 8.985 0.461 1.00 95.06 86 GLU A N 1
ATOM 665 C CA . GLU A 1 86 ? -10.262 10.199 0.611 1.00 95.06 86 GLU A CA 1
ATOM 666 C C . GLU A 1 86 ? -11.743 9.909 0.346 1.00 95.06 86 GLU A C 1
ATOM 668 O O . GLU A 1 86 ? -12.607 10.352 1.105 1.00 95.06 86 GLU A O 1
ATOM 673 N N . GLY A 1 87 ? -12.041 9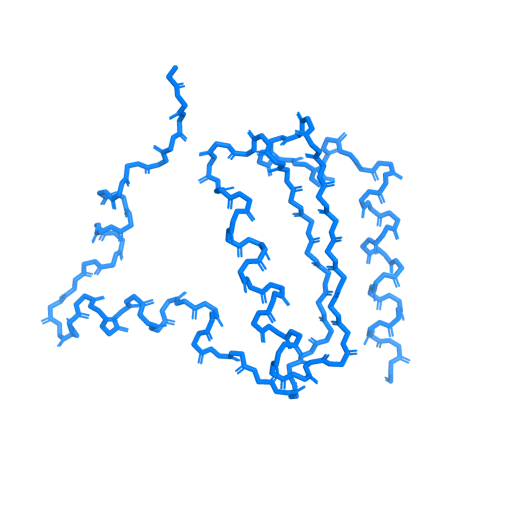.115 -0.690 1.00 96.25 87 GLY A N 1
ATOM 674 C CA . GLY A 1 87 ? -13.411 8.736 -1.052 1.00 96.25 87 GLY A CA 1
ATOM 675 C C . GLY A 1 87 ? -14.143 7.992 0.068 1.00 96.25 87 GLY A C 1
ATOM 676 O O . GLY A 1 87 ? -15.332 8.208 0.286 1.00 96.25 87 GLY A O 1
ATOM 677 N N . GLN A 1 88 ? -13.409 7.191 0.843 1.00 97.88 88 GLN A N 1
ATOM 678 C CA . GLN A 1 88 ? -13.923 6.396 1.958 1.00 97.88 88 GLN A CA 1
ATOM 679 C C . GLN A 1 88 ? -13.453 6.914 3.323 1.00 97.88 88 GLN A C 1
ATOM 681 O O . GLN A 1 88 ? -13.375 6.145 4.280 1.00 97.88 88 GLN A O 1
ATOM 686 N N . LYS A 1 89 ? -13.173 8.221 3.453 1.00 97.44 89 LYS A N 1
ATOM 687 C CA . LYS A 1 89 ? -12.599 8.830 4.672 1.00 97.44 89 LYS A CA 1
ATOM 688 C C . LYS A 1 89 ? -13.320 8.520 5.979 1.00 97.44 89 LYS A C 1
ATOM 690 O O . LYS A 1 89 ? -12.673 8.413 7.014 1.00 97.44 89 LYS A O 1
ATOM 695 N N . VAL A 1 90 ? -14.638 8.322 5.943 1.00 98.00 90 VAL A N 1
ATOM 696 C CA . VAL A 1 90 ? -15.425 7.931 7.128 1.00 98.00 90 VAL A CA 1
ATOM 697 C C . VAL A 1 90 ? -14.967 6.576 7.689 1.00 98.00 90 VAL A C 1
ATOM 699 O O . VAL A 1 90 ? -15.066 6.349 8.889 1.00 98.00 90 VAL A O 1
ATOM 702 N N . VAL A 1 91 ? -14.424 5.700 6.844 1.00 98.00 91 VAL A N 1
ATOM 703 C CA . VAL A 1 91 ? -13.898 4.379 7.210 1.00 98.00 91 VAL A CA 1
ATOM 704 C C . VAL A 1 91 ? -12.369 4.393 7.296 1.00 98.00 91 VAL A C 1
ATOM 706 O O . VAL A 1 91 ? -11.788 3.876 8.250 1.00 98.00 91 VAL A O 1
ATOM 709 N N . THR A 1 92 ? -11.697 4.987 6.311 1.00 98.25 92 THR A N 1
ATOM 710 C CA . THR A 1 92 ? -10.239 4.901 6.156 1.00 98.25 92 THR A CA 1
ATOM 711 C C . THR A 1 92 ? -9.492 5.774 7.162 1.00 98.25 92 THR A C 1
ATOM 713 O O . THR A 1 92 ? -8.467 5.334 7.677 1.00 98.25 92 THR A O 1
ATOM 716 N N . TYR A 1 93 ? -9.991 6.967 7.509 1.00 98.25 93 TYR A N 1
ATOM 717 C CA . TYR A 1 93 ? -9.307 7.845 8.467 1.00 98.25 93 TYR A CA 1
ATOM 718 C C . TYR A 1 93 ? -9.308 7.245 9.879 1.00 98.25 93 TYR A C 1
ATOM 720 O O . TYR A 1 93 ? -8.229 7.137 10.462 1.00 98.25 93 TYR A O 1
ATOM 728 N N . PRO A 1 94 ? -10.445 6.768 10.431 1.00 98.38 94 PRO A N 1
ATOM 729 C CA . PRO A 1 94 ? -10.426 6.059 11.708 1.00 98.38 94 PRO A CA 1
ATOM 730 C C . PRO A 1 94 ? -9.500 4.836 11.708 1.00 98.38 94 PRO A C 1
ATOM 732 O O . PRO A 1 94 ? -8.781 4.621 12.683 1.00 98.38 94 PRO A O 1
ATOM 735 N N . ALA A 1 95 ? -9.463 4.063 10.615 1.00 97.94 95 ALA A N 1
ATOM 736 C CA . ALA A 1 95 ? -8.564 2.915 10.491 1.00 97.94 95 ALA A CA 1
ATOM 737 C C . ALA A 1 95 ? -7.081 3.326 10.511 1.00 97.94 95 ALA A C 1
ATOM 739 O O . ALA A 1 95 ? -6.277 2.666 11.175 1.00 97.94 95 ALA A O 1
ATOM 740 N N . MET A 1 96 ? -6.726 4.424 9.833 1.00 97.56 96 MET A N 1
ATOM 741 C CA . MET A 1 96 ? -5.379 5.002 9.859 1.00 97.56 96 MET A CA 1
ATOM 742 C C . MET A 1 96 ? -5.002 5.502 11.259 1.00 97.56 96 MET A C 1
ATOM 744 O O . MET A 1 96 ? -3.937 5.150 11.758 1.00 97.56 96 MET A O 1
ATOM 748 N N . PHE A 1 97 ? -5.871 6.259 11.936 1.00 96.81 97 PHE A N 1
ATOM 749 C CA . PHE A 1 97 ? -5.589 6.739 13.295 1.00 96.81 97 PHE A CA 1
ATOM 750 C C . PHE A 1 97 ? -5.433 5.585 14.288 1.00 96.81 97 PHE A C 1
ATOM 752 O O . PHE A 1 97 ? -4.446 5.537 15.015 1.00 96.81 97 PHE A O 1
ATOM 759 N N . SER A 1 98 ? -6.342 4.607 14.254 1.00 96.25 98 SER A N 1
ATOM 760 C CA . SER A 1 98 ? -6.250 3.406 15.091 1.00 96.25 98 SER A CA 1
ATOM 761 C C . SER A 1 98 ? -4.982 2.596 14.806 1.00 96.25 98 SER A C 1
ATOM 763 O O . SER A 1 98 ? -4.383 2.036 15.724 1.00 96.25 98 SER A O 1
ATOM 765 N N . PHE A 1 99 ? -4.551 2.529 13.544 1.00 96.88 99 PHE A N 1
ATOM 766 C CA . PHE A 1 99 ? -3.280 1.912 13.175 1.00 96.88 99 PHE A CA 1
ATOM 767 C C . PHE A 1 99 ? -2.092 2.621 13.804 1.00 96.88 99 PHE A C 1
ATOM 769 O O . PHE A 1 99 ? -1.293 1.967 14.466 1.00 96.88 99 PHE A O 1
ATOM 776 N N . PHE A 1 100 ? -1.990 3.938 13.639 1.00 95.88 100 PHE A N 1
ATOM 777 C CA . PHE A 1 100 ? -0.878 4.692 14.205 1.00 95.88 100 PHE A CA 1
ATOM 778 C C . PHE A 1 100 ? -0.874 4.656 15.732 1.00 95.88 100 PHE A C 1
ATOM 780 O O . PHE A 1 100 ? 0.190 4.477 16.319 1.00 95.88 100 PHE A O 1
ATOM 787 N N . ASP A 1 101 ? -2.040 4.733 16.376 1.00 95.69 101 ASP A N 1
ATOM 788 C CA . ASP A 1 101 ? -2.150 4.571 17.825 1.00 95.69 101 ASP A CA 1
ATOM 789 C C . ASP A 1 101 ? -1.607 3.215 18.295 1.00 95.69 101 ASP A C 1
ATOM 791 O O . ASP A 1 101 ? -0.870 3.159 19.275 1.00 95.69 101 ASP A O 1
ATOM 795 N N . ALA A 1 102 ? -1.915 2.121 17.596 1.00 92.75 102 ALA A N 1
ATOM 796 C CA . ALA A 1 102 ? -1.401 0.798 17.951 1.00 92.75 102 ALA A CA 1
ATOM 797 C C . ALA A 1 102 ? 0.090 0.620 17.609 1.00 92.75 102 ALA A C 1
ATOM 799 O O . ALA A 1 102 ? 0.837 -0.008 18.360 1.00 92.75 102 ALA A O 1
ATOM 800 N N . ALA A 1 103 ? 0.530 1.157 16.471 1.00 92.75 103 ALA A N 1
ATOM 801 C CA . ALA A 1 103 ? 1.867 0.924 15.938 1.00 92.75 103 ALA A CA 1
ATOM 802 C C . ALA A 1 103 ? 2.944 1.810 16.583 1.00 92.75 103 ALA A C 1
ATOM 804 O O . ALA A 1 103 ? 4.084 1.369 16.706 1.00 92.75 103 ALA A O 1
ATOM 805 N N . LEU A 1 104 ? 2.602 3.040 16.986 1.00 91.69 104 LEU A N 1
ATOM 806 C CA . LEU A 1 104 ? 3.570 4.046 17.447 1.00 91.69 104 LEU A CA 1
ATOM 807 C C . LEU A 1 104 ? 3.625 4.223 18.966 1.00 91.69 104 LEU A C 1
ATOM 809 O O . LEU A 1 104 ? 4.561 4.839 19.462 1.00 91.69 104 LEU A O 1
ATOM 813 N N . ARG A 1 105 ? 2.657 3.696 19.723 1.00 80.94 105 ARG A N 1
ATOM 814 C CA . ARG A 1 105 ? 2.649 3.779 21.197 1.00 80.94 105 ARG A CA 1
ATOM 815 C C . ARG A 1 105 ? 3.492 2.683 21.873 1.00 80.94 105 ARG A C 1
ATOM 817 O O . ARG A 1 105 ? 3.171 2.284 22.990 1.00 80.94 105 ARG A O 1
ATOM 824 N N . ARG A 1 106 ? 4.513 2.168 21.183 1.00 61.09 106 ARG A N 1
ATOM 825 C CA . ARG A 1 106 ? 5.430 1.142 21.703 1.00 61.09 106 ARG A CA 1
ATOM 826 C C . ARG A 1 106 ? 6.531 1.752 22.562 1.00 61.09 106 ARG A C 1
ATOM 828 O O . ARG A 1 106 ? 6.988 2.864 22.222 1.00 61.09 106 ARG A O 1
#

pLDDT: mean 90.18, std 13.48, range [34.19, 98.69]

Sequence (106 aa):
ESGQYPREAVEVFLAGPEETRDERMRRASPLTYVHADAPPFLLIHGNADKAVPVSQALLFAAALREAGAQEVRLMIFDAEGHFVFEGQKVVTYPAMFSFFDAALRR

Foldseek 3Di:
DQQAPPPVVLVVVQDDDPDDSVVSVLVPQPLVVAAQQDAADEAEAECSASHDHCVSVVVVLVSNVVRNHPHYHYHYHDHDYDVRCVVVVVPNVVVVVVVCVVRVPD

Secondary structure (DSSP, 8-state):
---PPPHHHHHHHT--SSS-HHHHHHHH-GGGG--TTPPPEEEEEETT-SSS-THHHHHHHHHHHHTT-S-EEEEEETT--TTHHHHTHHHHHHHHHHHHHHHH--